Protein AF-A0A9D6VBP2-F1 (afdb_monomer_lite)

pLDDT: mean 83.77, std 17.09, range [40.0, 97.5]

Radius of gyration: 25.31 Å; chains: 1; bounding box: 38×51×69 Å

Foldseek 3Di:
DDPDPPPDPPPVDPPCVVCPCVVVVVVVVVVVVVVVVVVVLCVVCVVPQNPDCVDPSCCVRVVVVVVVVVVVVVVVVVD

Structure (mmCIF, N/CA/C/O backbone):
data_AF-A0A9D6VBP2-F1
#
_entry.id   AF-A0A9D6VBP2-F1
#
loop_
_atom_site.group_PDB
_atom_site.id
_atom_site.type_symbol
_atom_site.label_atom_id
_atom_site.label_alt_id
_atom_site.label_comp_id
_atom_site.label_asym_id
_atom_site.label_entity_id
_atom_site.label_seq_id
_atom_site.pdbx_PDB_ins_code
_atom_site.Cartn_x
_atom_site.Cartn_y
_atom_site.Cartn_z
_atom_site.occupancy
_atom_site.B_iso_or_equiv
_atom_site.auth_seq_id
_atom_site.auth_comp_id
_atom_site.auth_asym_id
_atom_site.auth_atom_id
_atom_site.pdbx_PDB_model_num
ATOM 1 N N . MET A 1 1 ? 16.428 -37.049 -53.061 1.00 41.38 1 MET A N 1
ATOM 2 C CA . MET A 1 1 ? 17.092 -36.553 -51.837 1.00 41.38 1 MET A CA 1
ATOM 3 C C . MET A 1 1 ? 17.492 -35.106 -52.098 1.00 41.38 1 MET A C 1
ATOM 5 O O . MET A 1 1 ? 18.591 -34.858 -52.573 1.00 41.38 1 MET A O 1
ATOM 9 N N . ALA A 1 2 ? 16.551 -34.170 -51.950 1.00 40.00 2 ALA A N 1
ATOM 10 C CA . ALA A 1 2 ? 16.783 -32.758 -52.241 1.00 40.00 2 ALA A CA 1
ATOM 11 C C . ALA A 1 2 ? 17.331 -32.073 -50.983 1.00 40.00 2 ALA A C 1
ATOM 13 O O . ALA A 1 2 ? 16.620 -31.929 -49.993 1.00 40.00 2 ALA A O 1
ATOM 14 N N . SER A 1 3 ? 18.611 -31.706 -51.028 1.00 52.16 3 SER A N 1
ATOM 15 C CA . SER A 1 3 ? 19.194 -30.710 -50.134 1.00 52.16 3 SER A CA 1
ATOM 16 C C . SER A 1 3 ? 18.714 -29.346 -50.617 1.00 52.16 3 SER A C 1
ATOM 18 O O . SER A 1 3 ? 19.227 -28.818 -51.603 1.00 52.16 3 SER A O 1
ATOM 20 N N . THR A 1 4 ? 17.675 -28.817 -49.979 1.00 51.66 4 THR A N 1
ATOM 21 C CA . THR A 1 4 ? 17.189 -27.461 -50.236 1.00 51.66 4 THR A CA 1
ATOM 22 C C . THR A 1 4 ? 17.720 -26.572 -49.121 1.00 51.66 4 THR A C 1
ATOM 24 O O . THR A 1 4 ? 17.189 -26.546 -48.013 1.00 51.66 4 THR A O 1
ATOM 27 N N . THR A 1 5 ? 18.812 -25.869 -49.406 1.00 52.44 5 THR A N 1
ATOM 28 C CA . THR A 1 5 ? 19.349 -24.795 -48.571 1.00 52.44 5 THR A CA 1
ATOM 29 C C . THR A 1 5 ? 18.334 -23.654 -48.512 1.00 52.44 5 THR A C 1
ATOM 31 O O . THR A 1 5 ? 18.290 -22.804 -49.401 1.00 52.44 5 THR A O 1
ATOM 34 N N . LEU A 1 6 ? 17.505 -23.629 -47.467 1.00 51.19 6 LEU A N 1
ATOM 35 C CA . LEU A 1 6 ? 16.697 -22.467 -47.102 1.00 51.19 6 LEU A CA 1
ATOM 36 C C . LEU A 1 6 ? 17.605 -21.448 -46.406 1.00 51.19 6 LEU A C 1
ATOM 38 O O . LEU A 1 6 ? 17.597 -21.298 -45.190 1.00 51.19 6 LEU A O 1
ATOM 42 N N . GLY A 1 7 ? 18.412 -20.756 -47.210 1.00 48.78 7 GLY A N 1
ATOM 43 C CA . GLY A 1 7 ? 19.043 -19.499 -46.828 1.00 48.78 7 GLY A CA 1
ATOM 44 C C . GLY A 1 7 ? 17.985 -18.403 -46.733 1.00 48.78 7 GLY A C 1
ATOM 45 O O . GLY A 1 7 ? 17.895 -17.547 -47.606 1.00 48.78 7 GLY A O 1
ATOM 46 N N . GLY A 1 8 ? 17.153 -18.450 -45.695 1.00 45.88 8 GLY A N 1
ATOM 47 C CA . GLY A 1 8 ? 16.500 -17.252 -45.189 1.00 45.88 8 GLY A CA 1
ATOM 48 C C . GLY A 1 8 ? 17.515 -16.562 -44.295 1.00 45.88 8 GLY A C 1
ATOM 49 O O . GLY A 1 8 ? 18.025 -17.198 -43.381 1.00 45.88 8 GLY A O 1
ATOM 50 N N . SER A 1 9 ? 17.871 -15.309 -44.580 1.00 52.09 9 SER A N 1
ATOM 51 C CA . SER A 1 9 ? 18.706 -14.523 -43.677 1.00 52.09 9 SER A CA 1
ATOM 52 C C . SER A 1 9 ? 18.117 -14.583 -42.267 1.00 52.09 9 SER A C 1
ATOM 54 O O . SER A 1 9 ? 17.121 -13.910 -41.997 1.00 52.09 9 SER A O 1
ATOM 56 N N . ASP A 1 10 ? 18.754 -15.347 -41.376 1.00 54.16 10 ASP A N 1
ATOM 57 C CA . ASP A 1 10 ? 18.775 -15.066 -39.948 1.00 54.16 10 ASP A CA 1
ATOM 58 C C . ASP A 1 10 ? 19.287 -13.632 -39.833 1.00 54.16 10 ASP A C 1
ATOM 60 O O . ASP A 1 10 ? 20.487 -13.354 -39.784 1.00 54.16 10 ASP A O 1
ATOM 64 N N . LYS A 1 11 ? 18.364 -12.671 -39.893 1.00 55.81 11 LYS A N 1
ATOM 65 C CA . LYS A 1 11 ? 18.598 -11.351 -39.339 1.00 55.81 11 LYS A CA 1
ATOM 66 C C . LYS A 1 11 ? 18.897 -11.640 -37.877 1.00 55.81 11 LYS A C 1
ATOM 68 O O . LYS A 1 11 ? 17.962 -11.867 -37.120 1.00 55.81 11 LYS A O 1
ATOM 73 N N . GLY A 1 12 ? 20.185 -11.724 -37.542 1.00 56.69 12 GLY A N 1
ATOM 74 C CA . GLY A 1 12 ? 20.738 -12.064 -36.233 1.00 56.69 12 GLY A CA 1
ATOM 75 C C . GLY A 1 12 ? 20.402 -11.029 -35.166 1.00 56.69 12 GLY A C 1
ATOM 76 O O . GLY A 1 12 ? 21.285 -10.483 -34.513 1.00 56.69 12 GLY A O 1
ATOM 77 N N . TYR A 1 13 ? 19.119 -10.721 -35.014 1.00 58.44 13 TYR A N 1
ATOM 78 C CA . TYR A 1 13 ? 18.588 -10.055 -33.853 1.00 58.44 13 TYR A CA 1
ATOM 79 C C . TYR A 1 13 ? 18.475 -11.120 -32.783 1.00 58.44 13 TYR A C 1
ATOM 81 O O . TYR A 1 13 ? 17.584 -11.967 -32.808 1.00 58.44 13 TYR A O 1
ATOM 89 N N . ASP A 1 14 ? 19.410 -11.071 -31.846 1.00 66.00 14 ASP A N 1
ATOM 90 C CA . ASP A 1 14 ? 19.254 -11.747 -30.577 1.00 66.00 14 ASP A CA 1
ATOM 91 C C . ASP A 1 14 ? 17.984 -11.201 -29.897 1.00 66.00 14 ASP A C 1
ATOM 93 O O . ASP A 1 14 ? 17.967 -10.106 -29.327 1.00 66.00 14 ASP A O 1
ATOM 97 N N . MET A 1 15 ? 16.883 -11.949 -30.013 1.00 59.84 15 MET A N 1
ATOM 98 C CA . MET A 1 15 ? 15.591 -11.611 -29.410 1.00 59.84 15 MET A CA 1
ATOM 99 C C . MET A 1 15 ? 15.681 -11.518 -27.878 1.00 59.84 15 MET A C 1
ATOM 101 O O . MET A 1 15 ? 14.827 -10.876 -27.266 1.00 59.84 15 MET A O 1
ATOM 105 N N . SER A 1 16 ? 16.718 -12.096 -27.255 1.00 64.75 16 SER A N 1
ATOM 106 C CA . SER A 1 16 ? 16.964 -11.965 -25.815 1.00 64.75 16 SER A CA 1
ATOM 107 C C . SER A 1 16 ? 17.456 -10.569 -25.415 1.00 64.75 16 SER A C 1
ATOM 109 O O . SER A 1 16 ? 17.240 -10.158 -24.276 1.00 64.75 16 SER A O 1
ATOM 111 N N . LEU A 1 17 ? 18.025 -9.800 -26.355 1.00 61.34 17 LEU A N 1
ATOM 112 C CA . LEU A 1 17 ? 18.494 -8.433 -26.114 1.00 61.34 17 LEU A CA 1
ATOM 113 C C . LEU A 1 17 ? 17.348 -7.407 -26.066 1.00 61.34 17 LEU A C 1
ATOM 115 O O . LEU A 1 17 ? 17.472 -6.366 -25.428 1.00 61.34 17 LEU A O 1
ATOM 119 N N . TRP A 1 18 ? 16.233 -7.693 -26.747 1.00 65.88 18 TRP A N 1
ATOM 120 C CA . TRP A 1 18 ? 15.096 -6.773 -26.891 1.00 65.88 18 TRP A CA 1
ATOM 121 C C . TRP A 1 18 ? 13.945 -7.038 -25.913 1.00 65.88 18 TRP A C 1
ATOM 123 O O . TRP A 1 18 ? 13.072 -6.186 -25.763 1.00 65.88 18 TRP A O 1
ATOM 133 N N . TYR A 1 19 ? 13.924 -8.193 -25.241 1.00 67.50 19 TYR A N 1
ATOM 134 C CA . TYR A 1 19 ? 12.816 -8.597 -24.368 1.00 67.50 19 TYR A CA 1
ATOM 135 C C . TYR A 1 19 ? 13.301 -9.085 -22.996 1.00 67.50 19 TYR A C 1
ATOM 137 O O . TYR A 1 19 ? 13.001 -10.200 -22.557 1.00 67.50 19 TYR A O 1
ATOM 145 N N . ASP A 1 20 ? 14.040 -8.234 -22.278 1.00 75.38 20 ASP A N 1
ATOM 146 C CA . ASP A 1 20 ? 14.343 -8.484 -20.868 1.00 75.38 20 ASP A CA 1
ATOM 147 C C . ASP A 1 20 ? 13.078 -8.318 -20.004 1.00 75.38 20 ASP A C 1
ATOM 149 O O . ASP A 1 20 ? 12.779 -7.265 -19.442 1.00 75.38 20 ASP A O 1
ATOM 153 N N . SER A 1 21 ? 12.309 -9.402 -19.895 1.00 83.00 21 SER A N 1
ATOM 154 C CA . SER A 1 21 ? 11.063 -9.446 -19.120 1.00 83.00 21 SER A CA 1
ATOM 155 C C . SER A 1 21 ? 11.256 -9.336 -17.603 1.00 83.00 21 SER A C 1
ATOM 157 O O . SER A 1 21 ? 10.261 -9.319 -16.875 1.00 83.00 21 SER A O 1
ATOM 159 N N . ARG A 1 22 ? 12.497 -9.298 -17.091 1.00 85.25 22 ARG A N 1
ATOM 160 C CA . ARG A 1 22 ? 12.761 -9.290 -15.642 1.00 85.25 22 ARG A CA 1
ATOM 161 C C . ARG A 1 22 ? 12.174 -8.050 -14.982 1.00 85.25 22 ARG A C 1
ATOM 163 O O . ARG A 1 22 ? 11.428 -8.190 -14.018 1.00 85.25 22 ARG A O 1
ATOM 170 N N . VAL A 1 23 ? 12.441 -6.868 -15.540 1.00 86.12 23 VAL A N 1
ATOM 171 C CA . VAL A 1 23 ? 11.908 -5.599 -15.013 1.00 86.12 23 VAL A CA 1
ATOM 172 C C . VAL A 1 23 ? 10.383 -5.610 -15.057 1.00 86.12 23 VAL A C 1
ATOM 174 O O . VAL A 1 23 ? 9.747 -5.351 -14.043 1.00 86.12 23 VAL A O 1
ATOM 177 N N . PHE A 1 24 ? 9.795 -6.023 -16.183 1.00 86.81 24 PHE A N 1
ATOM 178 C CA . PHE A 1 24 ? 8.342 -6.123 -16.328 1.00 86.81 24 PHE A CA 1
ATOM 179 C C . PHE A 1 24 ? 7.702 -7.028 -15.265 1.00 86.81 24 PHE A C 1
ATOM 181 O O . PHE A 1 24 ? 6.734 -6.636 -14.617 1.00 86.81 24 PHE A O 1
ATOM 188 N N . LYS A 1 25 ? 8.263 -8.221 -15.036 1.00 89.25 25 LYS A N 1
ATOM 189 C CA . LYS A 1 25 ? 7.767 -9.153 -14.013 1.00 89.25 25 LYS A CA 1
ATOM 190 C C . LYS A 1 25 ? 7.880 -8.557 -12.614 1.00 89.25 25 LYS A C 1
ATOM 192 O O . LYS A 1 25 ? 6.932 -8.666 -11.845 1.00 89.25 25 LYS A O 1
ATOM 197 N N . ILE A 1 26 ? 9.004 -7.916 -12.291 1.00 93.44 26 ILE A N 1
ATOM 198 C CA . ILE A 1 26 ? 9.214 -7.276 -10.986 1.00 93.44 26 ILE A CA 1
ATOM 199 C C . ILE A 1 26 ? 8.188 -6.160 -10.768 1.00 93.44 26 ILE A C 1
ATOM 201 O O . ILE A 1 26 ? 7.528 -6.144 -9.733 1.00 93.44 26 ILE A O 1
ATOM 205 N N . SER A 1 27 ? 8.000 -5.272 -11.747 1.00 90.50 27 SER A N 1
ATOM 206 C CA . SER A 1 27 ? 7.006 -4.196 -11.673 1.00 90.50 27 SER A CA 1
ATOM 207 C C . SER A 1 27 ? 5.585 -4.741 -11.528 1.00 90.50 27 SER A C 1
ATOM 209 O O . SER A 1 27 ? 4.806 -4.233 -10.724 1.00 90.50 27 SER A O 1
ATOM 211 N N . TRP A 1 28 ? 5.257 -5.813 -12.253 1.00 94.75 28 TRP A N 1
ATOM 212 C CA . TRP A 1 28 ? 3.956 -6.467 -12.153 1.00 94.75 28 TRP A CA 1
ATOM 213 C C . TRP A 1 28 ? 3.713 -7.068 -10.765 1.00 94.75 28 TRP A C 1
ATOM 215 O O . TRP A 1 28 ? 2.666 -6.839 -10.161 1.00 94.75 28 TRP A O 1
ATOM 225 N N . PHE A 1 29 ? 4.697 -7.789 -10.219 1.00 95.81 29 PHE A N 1
ATOM 226 C CA . PHE A 1 29 ? 4.619 -8.319 -8.857 1.00 95.81 29 PHE A CA 1
ATOM 227 C C . PHE A 1 29 ? 4.506 -7.206 -7.816 1.00 95.81 29 PHE A C 1
ATOM 229 O O . PHE A 1 29 ? 3.708 -7.331 -6.892 1.00 95.81 29 PHE A O 1
ATOM 236 N N . ALA A 1 30 ? 5.240 -6.104 -7.979 1.00 94.94 30 ALA A N 1
ATOM 237 C CA . ALA A 1 30 ? 5.134 -4.955 -7.088 1.00 94.94 30 ALA A CA 1
ATOM 238 C C . ALA A 1 30 ? 3.712 -4.366 -7.087 1.00 94.94 30 ALA A C 1
ATOM 240 O O . ALA A 1 30 ? 3.163 -4.118 -6.014 1.00 94.94 30 ALA A O 1
ATOM 241 N N . MET A 1 31 ? 3.081 -4.219 -8.259 1.00 95.19 31 MET A N 1
ATOM 242 C CA . MET A 1 31 ? 1.689 -3.760 -8.349 1.00 95.19 31 MET A CA 1
ATOM 243 C C . MET A 1 31 ? 0.706 -4.728 -7.691 1.00 95.19 31 MET A C 1
ATOM 245 O O . MET A 1 31 ? -0.154 -4.297 -6.924 1.00 95.19 31 MET A O 1
ATOM 249 N N . LEU A 1 32 ? 0.847 -6.034 -7.934 1.00 96.69 32 LEU A N 1
ATOM 250 C CA . LEU A 1 32 ? -0.007 -7.036 -7.292 1.00 96.69 32 LEU A CA 1
ATOM 251 C C . LEU A 1 32 ? 0.143 -7.033 -5.768 1.00 96.69 32 LEU A C 1
ATOM 253 O O . LEU A 1 32 ? -0.854 -7.139 -5.059 1.00 96.69 32 LEU A O 1
ATOM 257 N N . CYS A 1 33 ? 1.364 -6.876 -5.257 1.00 96.25 33 CYS A N 1
ATOM 258 C CA . CYS A 1 33 ? 1.612 -6.763 -3.823 1.00 96.25 33 CYS A CA 1
ATOM 259 C C . CYS A 1 33 ? 0.974 -5.503 -3.230 1.00 96.25 33 CYS A C 1
ATOM 261 O O . CYS A 1 33 ? 0.367 -5.591 -2.166 1.00 96.25 33 CYS A O 1
ATOM 263 N N . ALA A 1 34 ? 1.072 -4.355 -3.909 1.00 94.81 34 ALA A N 1
ATOM 264 C CA . ALA A 1 34 ? 0.462 -3.109 -3.447 1.00 94.81 34 ALA A CA 1
ATOM 265 C C . ALA A 1 34 ? -1.069 -3.229 -3.363 1.00 94.81 34 ALA A C 1
ATOM 267 O O . ALA A 1 34 ? -1.651 -2.986 -2.308 1.00 94.81 34 ALA A O 1
ATOM 268 N N . VAL A 1 35 ? -1.713 -3.708 -4.432 1.00 95.94 35 VAL A N 1
ATOM 269 C CA . VAL A 1 35 ? -3.171 -3.920 -4.455 1.00 95.94 35 VAL A CA 1
ATOM 270 C C . VAL A 1 35 ? -3.592 -4.979 -3.432 1.00 95.94 35 VAL A C 1
ATOM 272 O O . VAL A 1 35 ? -4.579 -4.806 -2.720 1.00 95.94 35 VAL A O 1
ATOM 275 N N . GLY A 1 36 ? -2.832 -6.070 -3.310 1.00 97.50 36 GLY A N 1
ATOM 276 C CA . GLY A 1 36 ? -3.086 -7.107 -2.312 1.00 97.50 36 GLY A CA 1
ATOM 277 C C . GLY A 1 36 ? -3.012 -6.571 -0.881 1.00 97.50 36 GLY A C 1
ATOM 278 O O . GLY A 1 36 ? -3.883 -6.878 -0.066 1.00 97.50 36 GLY A O 1
ATOM 279 N N . ALA A 1 37 ? -2.018 -5.730 -0.585 1.00 95.62 37 ALA A N 1
ATOM 280 C CA . ALA A 1 37 ? -1.887 -5.074 0.710 1.00 95.62 37 ALA A CA 1
ATOM 281 C C . ALA A 1 37 ? -3.088 -4.165 1.014 1.00 95.62 37 ALA A C 1
ATOM 283 O O . ALA A 1 37 ? -3.600 -4.210 2.131 1.00 95.62 37 ALA A O 1
ATOM 284 N N . GLU A 1 38 ? -3.595 -3.411 0.034 1.00 94.62 38 GLU A N 1
ATOM 285 C CA . GLU A 1 38 ? -4.796 -2.585 0.217 1.00 94.62 38 GLU A CA 1
ATOM 286 C C . GLU A 1 38 ? -6.044 -3.422 0.517 1.00 94.62 38 GLU A C 1
ATOM 288 O O . GLU A 1 38 ? -6.806 -3.088 1.424 1.00 94.62 38 GLU A O 1
ATOM 293 N N . VAL A 1 39 ? -6.249 -4.540 -0.186 1.00 96.75 39 VAL A N 1
ATOM 294 C CA . VAL A 1 39 ? -7.389 -5.437 0.076 1.00 96.75 39 VAL A CA 1
ATOM 295 C C . VAL A 1 39 ? -7.320 -6.013 1.490 1.00 96.75 39 VAL A C 1
ATOM 297 O O . VAL A 1 39 ? -8.324 -6.030 2.206 1.00 96.75 39 VAL A O 1
ATOM 300 N N . VAL A 1 40 ? -6.138 -6.463 1.923 1.00 97.00 40 VAL A N 1
ATOM 301 C CA . VAL A 1 40 ? -5.937 -6.974 3.287 1.00 97.00 40 VAL A CA 1
ATOM 302 C C . VAL A 1 40 ? -6.162 -5.865 4.315 1.00 97.00 40 VAL A C 1
ATOM 304 O O . VAL A 1 40 ? -6.863 -6.089 5.302 1.00 97.00 40 VAL A O 1
ATOM 307 N N . PHE A 1 41 ? -5.645 -4.661 4.068 1.00 95.19 41 PHE A N 1
ATOM 3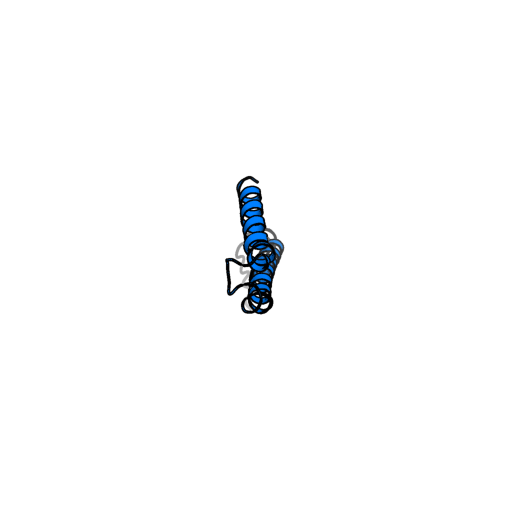08 C CA . PHE A 1 41 ? -5.854 -3.502 4.933 1.00 95.19 41 PHE A CA 1
ATOM 309 C C . PHE A 1 41 ? -7.346 -3.194 5.109 1.00 95.19 41 PHE A C 1
ATOM 311 O O . PHE A 1 41 ? -7.833 -3.129 6.238 1.00 95.19 41 PHE A O 1
ATOM 318 N N . GLN A 1 42 ? -8.100 -3.106 4.010 1.00 94.88 42 GLN A N 1
ATOM 319 C CA . GLN A 1 42 ? -9.548 -2.893 4.051 1.00 94.88 42 GLN A CA 1
ATOM 320 C C . GLN A 1 42 ? -10.267 -4.030 4.785 1.00 94.88 42 GLN A C 1
ATOM 322 O O . GLN A 1 42 ? -11.203 -3.790 5.548 1.00 94.88 42 GLN A O 1
ATOM 327 N N . ARG A 1 43 ? -9.819 -5.279 4.618 1.00 95.81 43 ARG A N 1
ATOM 328 C CA . ARG A 1 43 ? -10.431 -6.428 5.293 1.00 95.81 43 ARG A CA 1
ATOM 329 C C . ARG A 1 43 ? -10.240 -6.407 6.811 1.00 95.81 43 ARG A C 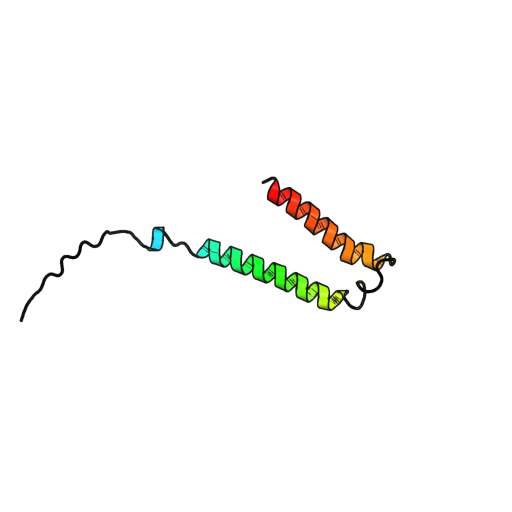1
ATOM 331 O O . ARG A 1 43 ? -11.138 -6.876 7.518 1.00 95.81 43 ARG A O 1
ATOM 338 N N . VAL A 1 44 ? -9.098 -5.906 7.284 1.00 94.94 44 VAL A N 1
ATOM 339 C CA . VAL A 1 44 ? -8.725 -5.843 8.708 1.00 94.94 44 VAL A CA 1
ATOM 340 C C . VAL A 1 44 ? -9.307 -4.600 9.386 1.00 94.94 44 VAL A C 1
ATOM 342 O O . VAL A 1 44 ? -9.886 -4.704 10.468 1.00 94.94 44 VAL A O 1
ATOM 345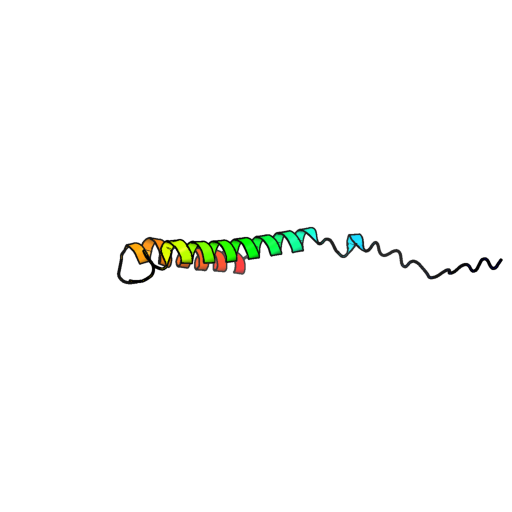 N N . PHE A 1 45 ? -9.197 -3.436 8.744 1.00 94.75 45 PHE A N 1
ATOM 346 C CA . PHE A 1 45 ? -9.526 -2.143 9.352 1.00 94.75 45 PHE A CA 1
ATOM 347 C C . PHE A 1 45 ? -10.841 -1.528 8.865 1.00 94.75 45 PHE A C 1
ATOM 349 O O . PHE A 1 45 ? -11.303 -0.554 9.455 1.00 94.75 45 PHE A O 1
ATOM 356 N N . GLY A 1 46 ? -11.480 -2.099 7.838 1.00 91.94 46 GLY A N 1
ATOM 357 C CA . GLY A 1 46 ? -12.739 -1.602 7.265 1.00 91.94 46 GLY A CA 1
ATOM 358 C C . GLY A 1 46 ? -13.883 -1.556 8.266 1.00 91.94 46 GLY A C 1
ATOM 359 O O . GLY A 1 46 ? -14.452 -0.496 8.498 1.00 91.94 46 GLY A O 1
ATOM 360 N N . TYR A 1 47 ? -14.190 -2.686 8.903 1.00 89.94 47 TYR A N 1
ATOM 361 C CA . TYR A 1 47 ? -15.293 -2.755 9.867 1.00 89.94 47 TYR A CA 1
ATOM 362 C C . TYR A 1 47 ? -14.935 -2.229 11.257 1.00 89.94 47 TYR A C 1
ATOM 364 O O . TYR A 1 47 ? -15.831 -1.878 12.015 1.00 89.94 47 TYR A O 1
ATOM 372 N N . SER A 1 48 ? -13.652 -2.212 11.612 1.00 86.25 48 SER A N 1
ATOM 373 C CA . SER A 1 48 ? -13.216 -1.854 12.961 1.00 86.25 48 SER A CA 1
ATOM 374 C C . SER A 1 48 ? -12.941 -0.354 13.099 1.00 86.25 48 SER A C 1
ATOM 376 O O . SER A 1 48 ? -13.478 0.266 14.004 1.00 86.25 48 SER A O 1
ATOM 378 N N . HIS A 1 49 ? -12.164 0.235 12.184 1.00 91.44 49 HIS A N 1
ATOM 379 C CA . HIS A 1 49 ? -11.663 1.616 12.297 1.00 91.44 49 HIS A CA 1
ATOM 380 C C . HIS A 1 49 ? -12.058 2.486 11.089 1.00 91.44 49 HIS A C 1
ATOM 382 O O . HIS A 1 49 ? -11.648 3.637 11.002 1.00 91.44 49 HIS A O 1
ATOM 388 N N . GLY A 1 50 ? -12.802 1.930 10.123 1.00 88.56 50 GLY A N 1
ATOM 389 C CA . GLY A 1 50 ? -13.164 2.590 8.863 1.00 88.56 50 GLY A CA 1
ATOM 390 C C . GLY A 1 50 ? -14.611 3.070 8.765 1.00 88.56 50 GLY A C 1
ATOM 391 O O . GLY A 1 50 ? -14.946 3.749 7.799 1.00 88.56 50 GLY A O 1
ATOM 392 N N . LEU A 1 51 ? -15.473 2.714 9.727 1.00 92.00 51 LEU A N 1
ATOM 393 C CA . LEU A 1 51 ? -16.910 3.014 9.659 1.00 92.00 51 LEU A CA 1
ATOM 394 C C . LEU A 1 51 ? -17.265 4.417 10.159 1.00 92.00 51 LEU A C 1
ATOM 396 O O . LEU A 1 51 ? -18.160 5.045 9.599 1.00 92.00 51 LEU A O 1
ATOM 400 N N . ASP A 1 52 ? -16.584 4.897 11.201 1.00 93.81 52 ASP A N 1
ATOM 401 C CA . ASP A 1 52 ? -16.822 6.222 11.774 1.00 93.81 52 ASP A CA 1
ATOM 402 C C . ASP A 1 52 ? -15.598 7.121 11.586 1.00 93.81 52 ASP A C 1
ATOM 404 O O . ASP A 1 52 ? -14.586 6.995 12.283 1.00 93.81 52 ASP A O 1
ATOM 408 N N . SER A 1 53 ? -15.720 8.063 10.649 1.00 90.00 53 SER A N 1
ATOM 409 C CA . SER A 1 53 ? -14.659 8.999 10.286 1.00 90.00 53 SER A CA 1
ATOM 410 C C . SER A 1 53 ? -14.372 10.071 11.338 1.00 90.00 53 SER A C 1
ATOM 412 O O . SER A 1 53 ? -13.380 10.783 11.213 1.00 90.00 53 SER A O 1
ATOM 414 N N . MET A 1 54 ? -15.234 10.241 12.346 1.00 95.00 54 MET A N 1
ATOM 415 C CA . MET A 1 54 ? -15.043 11.251 13.396 1.00 95.00 54 MET A CA 1
ATOM 416 C C . MET A 1 54 ? -14.209 10.720 14.570 1.00 95.00 54 MET A C 1
ATOM 418 O O . MET A 1 54 ? -13.853 11.481 15.472 1.00 95.00 54 MET A O 1
ATOM 422 N N . THR A 1 55 ? -13.884 9.424 14.570 1.00 91.44 55 THR A N 1
ATOM 423 C CA . THR A 1 55 ? -13.083 8.797 15.624 1.00 91.44 55 THR A CA 1
ATOM 424 C C . THR A 1 55 ? -11.585 9.074 15.454 1.00 91.44 55 THR A C 1
ATOM 426 O O . THR A 1 55 ? -11.075 9.148 14.333 1.00 91.44 55 THR A O 1
ATOM 429 N N . PRO A 1 56 ? -10.824 9.163 16.561 1.00 92.50 56 PRO A N 1
ATOM 430 C CA . PRO A 1 56 ? -9.365 9.298 16.490 1.00 92.50 56 PRO A CA 1
ATOM 431 C C . PRO A 1 56 ? -8.687 8.063 15.866 1.00 92.50 56 PRO A C 1
ATOM 433 O O . PRO A 1 56 ? -7.589 8.145 15.313 1.00 92.50 56 PRO A O 1
ATOM 436 N N . GLU A 1 57 ? -9.351 6.912 15.925 1.00 91.75 57 GLU A N 1
ATOM 437 C CA . GLU A 1 57 ? -8.899 5.666 15.314 1.00 91.75 57 GLU A CA 1
ATOM 438 C C . GLU A 1 57 ? -8.893 5.744 13.783 1.00 91.75 57 GLU A C 1
ATOM 440 O O . GLU A 1 57 ? -7.918 5.332 13.149 1.00 91.75 57 GLU A O 1
ATOM 445 N N . PHE A 1 58 ? -9.907 6.376 13.190 1.00 94.88 58 PHE A N 1
ATOM 446 C CA . PHE A 1 58 ? -9.933 6.639 11.754 1.00 94.88 58 PHE A CA 1
ATOM 447 C C . PHE A 1 58 ? -8.781 7.553 11.315 1.00 94.88 58 PHE A C 1
ATOM 449 O O . PHE A 1 58 ? -8.105 7.277 10.322 1.00 94.88 58 PHE A O 1
ATOM 456 N N . GLU A 1 59 ? -8.502 8.613 12.078 1.00 95.12 59 GLU A N 1
ATOM 457 C CA . GLU A 1 59 ? -7.420 9.551 11.762 1.00 95.12 59 GLU A CA 1
ATOM 458 C C . GLU A 1 59 ? -6.041 8.864 11.757 1.00 95.12 59 GLU A C 1
ATOM 460 O O . GLU A 1 59 ? -5.212 9.097 10.875 1.00 95.12 59 GLU A O 1
ATOM 465 N N . SER A 1 60 ? -5.789 7.983 12.726 1.00 92.56 60 SER A N 1
ATOM 466 C CA . SER A 1 60 ? -4.501 7.288 12.833 1.00 92.56 60 SER A CA 1
ATOM 467 C C . SER A 1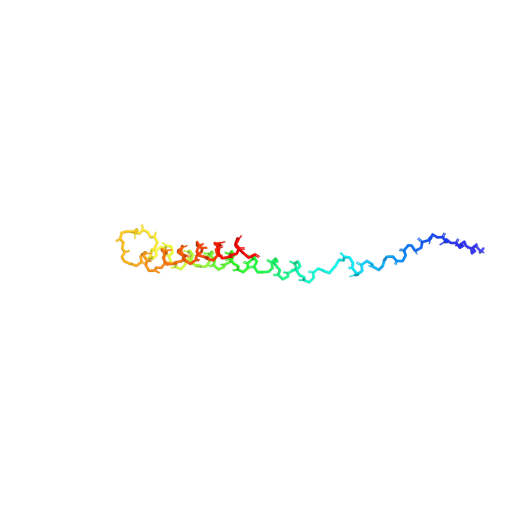 60 ? -4.316 6.193 11.778 1.00 92.56 60 SER A C 1
ATOM 469 O O . SER A 1 60 ? -3.227 6.070 11.216 1.00 92.56 60 SER A O 1
ATOM 471 N N . VAL A 1 61 ? -5.365 5.426 11.472 1.00 93.94 61 VAL A N 1
ATOM 472 C CA . VAL A 1 61 ? -5.281 4.268 10.570 1.00 93.94 61 VAL A CA 1
ATOM 473 C C . VAL A 1 61 ? -5.556 4.662 9.118 1.00 93.94 61 VAL A C 1
ATOM 475 O O . VAL A 1 61 ? -4.720 4.439 8.241 1.00 93.94 61 VAL A O 1
ATOM 478 N N . TRP A 1 62 ? -6.706 5.277 8.846 1.00 95.31 62 TRP A N 1
ATOM 479 C CA . TRP A 1 62 ? -7.158 5.578 7.486 1.00 95.31 62 TRP A CA 1
ATOM 480 C C . TRP A 1 62 ? -6.553 6.867 6.947 1.00 95.31 62 TRP A C 1
ATOM 482 O O . TRP A 1 62 ? -5.956 6.866 5.868 1.00 95.31 62 TRP A O 1
ATOM 492 N N . MET A 1 63 ? -6.637 7.959 7.710 1.00 96.06 63 MET A N 1
ATOM 493 C CA . MET A 1 63 ? -6.038 9.224 7.274 1.00 96.06 63 MET A CA 1
ATOM 494 C C . MET A 1 63 ? -4.510 9.167 7.309 1.00 96.06 63 MET A C 1
ATOM 496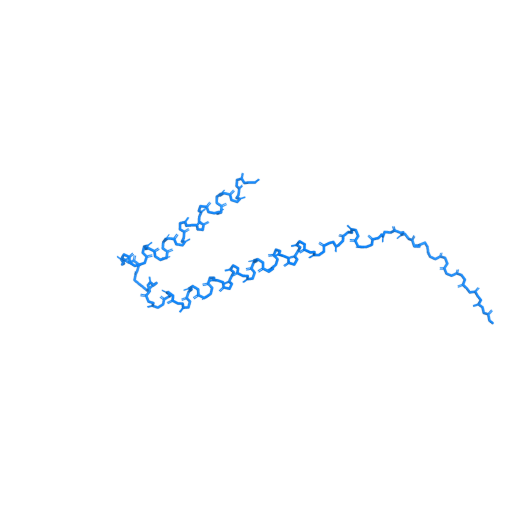 O O . MET A 1 63 ? -3.866 9.776 6.457 1.00 96.06 63 MET A O 1
ATOM 500 N N . GLY A 1 64 ? -3.917 8.388 8.219 1.00 94.56 64 GLY A N 1
ATOM 501 C CA . GLY A 1 64 ? -2.485 8.080 8.211 1.00 94.56 64 GLY A CA 1
ATOM 502 C C . GLY A 1 64 ? -2.030 7.426 6.901 1.00 94.56 64 GLY A C 1
ATOM 503 O O . GLY A 1 64 ? -1.105 7.925 6.254 1.00 94.56 64 GLY A O 1
ATOM 504 N N . LEU A 1 65 ? -2.721 6.365 6.464 1.00 94.75 65 LEU A N 1
ATOM 505 C CA . LEU A 1 65 ? -2.431 5.695 5.192 1.00 94.75 65 LEU A CA 1
ATOM 506 C C . LEU A 1 65 ? -2.643 6.626 3.989 1.00 94.75 65 LEU A C 1
ATOM 508 O O . LEU A 1 65 ? -1.816 6.656 3.077 1.00 94.75 65 LEU A O 1
ATOM 512 N N . TRP A 1 66 ? -3.717 7.419 3.994 1.00 94.94 66 TRP A N 1
ATOM 513 C CA . TRP A 1 66 ? -3.990 8.383 2.928 1.00 94.94 66 TRP A CA 1
ATOM 514 C C . TRP A 1 66 ? -2.882 9.437 2.809 1.00 94.94 66 TRP A C 1
ATOM 516 O O . TRP A 1 66 ? -2.371 9.672 1.714 1.00 94.94 66 TRP A O 1
ATOM 526 N N . LYS A 1 67 ? -2.448 10.024 3.933 1.00 96.25 67 LYS A N 1
ATOM 527 C CA . LYS A 1 67 ? -1.348 11.004 3.963 1.00 96.25 67 LYS A CA 1
ATOM 528 C C . LYS A 1 67 ? -0.056 10.406 3.420 1.00 96.25 67 LYS A C 1
ATOM 530 O O . LYS A 1 67 ? 0.617 11.054 2.620 1.00 96.25 67 LYS A O 1
ATOM 535 N N . PHE A 1 68 ? 0.271 9.177 3.823 1.00 95.44 68 PHE A N 1
ATOM 536 C CA . PHE A 1 68 ? 1.423 8.459 3.285 1.00 95.44 68 PHE A CA 1
ATOM 537 C C . PHE A 1 68 ? 1.326 8.332 1.760 1.00 95.44 68 PHE A C 1
ATOM 539 O O . PHE A 1 68 ? 2.250 8.735 1.061 1.00 95.44 68 PHE A O 1
ATOM 546 N N . ASN A 1 69 ? 0.186 7.867 1.243 1.00 94.94 69 ASN A N 1
ATOM 547 C CA . ASN A 1 69 ? -0.022 7.673 -0.192 1.00 94.94 69 ASN A CA 1
ATOM 548 C C . ASN A 1 69 ? 0.115 8.993 -0.981 1.00 94.94 69 ASN A C 1
ATOM 550 O O . ASN A 1 69 ? 0.813 9.048 -1.994 1.00 94.94 69 ASN A O 1
ATOM 554 N N . VAL A 1 70 ? -0.463 10.089 -0.477 1.00 96.69 70 VAL A N 1
ATOM 555 C CA . VAL A 1 70 ? -0.318 11.425 -1.080 1.00 96.69 70 VAL A CA 1
ATOM 556 C C . VAL A 1 70 ? 1.151 11.847 -1.153 1.00 96.69 70 VAL A C 1
ATOM 558 O O . VAL A 1 70 ? 1.621 12.230 -2.224 1.00 96.69 70 VAL A O 1
ATOM 561 N N . VAL A 1 71 ? 1.893 11.750 -0.047 1.00 97.12 71 VAL A N 1
ATOM 56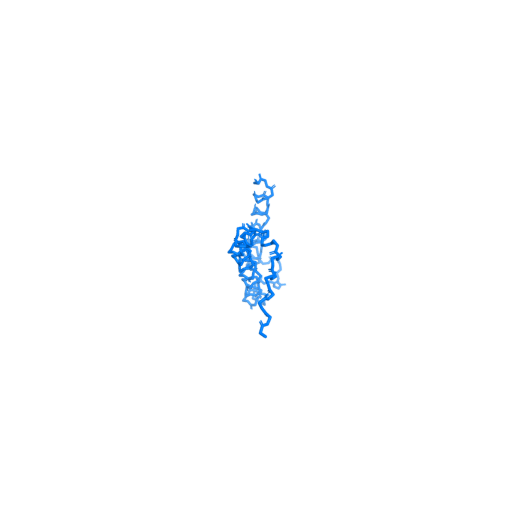2 C CA . VAL A 1 71 ? 3.315 12.132 -0.009 1.00 97.12 71 VAL A CA 1
ATOM 563 C C . VAL A 1 71 ? 4.146 11.248 -0.940 1.00 97.12 71 VAL A C 1
ATOM 565 O O . VAL A 1 71 ? 4.952 11.766 -1.711 1.00 97.12 71 VAL A O 1
ATOM 568 N N . SER A 1 72 ? 3.925 9.933 -0.926 1.00 94.81 72 SER A N 1
ATOM 569 C CA . SER A 1 72 ? 4.616 8.994 -1.812 1.00 94.81 72 SER A CA 1
ATOM 570 C C . SER A 1 72 ? 4.383 9.311 -3.289 1.00 94.81 72 SER A C 1
ATOM 572 O O . SER A 1 72 ? 5.336 9.293 -4.065 1.00 94.81 72 SER A O 1
ATOM 574 N N . ASN A 1 73 ? 3.154 9.655 -3.682 1.00 95.00 73 ASN A N 1
ATOM 575 C CA . ASN A 1 73 ? 2.853 10.018 -5.067 1.00 95.00 73 ASN A CA 1
ATOM 576 C C . ASN A 1 73 ? 3.481 11.348 -5.480 1.00 95.00 73 ASN A C 1
ATOM 578 O O . ASN A 1 73 ? 3.964 11.454 -6.603 1.00 95.00 73 ASN A O 1
ATOM 582 N N . ILE A 1 74 ? 3.516 12.342 -4.588 1.00 96.62 74 ILE A N 1
ATOM 583 C CA . ILE A 1 74 ? 4.203 13.612 -4.859 1.00 96.62 74 ILE A CA 1
ATOM 584 C C . ILE A 1 74 ? 5.694 13.363 -5.102 1.00 96.62 74 ILE A C 1
ATOM 586 O O . ILE A 1 74 ? 6.244 13.874 -6.073 1.00 96.62 74 ILE A O 1
ATOM 590 N N . ILE A 1 75 ? 6.337 12.554 -4.255 1.00 96.00 75 ILE A N 1
ATOM 591 C CA . ILE A 1 75 ? 7.757 12.209 -4.404 1.00 96.00 75 ILE A CA 1
ATOM 592 C C . ILE A 1 75 ? 7.995 11.458 -5.718 1.00 96.00 75 ILE A C 1
ATOM 594 O O . ILE A 1 75 ? 8.912 11.806 -6.450 1.00 96.00 75 ILE A O 1
ATOM 598 N N . ASN A 1 76 ? 7.162 10.463 -6.035 1.00 93.06 76 ASN A N 1
ATOM 599 C CA . ASN A 1 76 ? 7.289 9.684 -7.267 1.00 93.06 76 ASN A CA 1
ATOM 600 C C . ASN A 1 76 ? 7.085 10.542 -8.527 1.00 93.06 76 ASN A C 1
ATOM 602 O O . ASN A 1 76 ? 7.803 10.381 -9.501 1.00 93.06 76 ASN A O 1
ATOM 606 N N . ALA A 1 77 ? 6.131 11.475 -8.508 1.00 92.88 77 ALA A N 1
ATOM 607 C CA . ALA A 1 77 ? 5.884 12.377 -9.632 1.00 92.88 77 ALA A CA 1
ATOM 608 C C . ALA A 1 77 ? 6.973 13.451 -9.810 1.00 92.88 77 ALA A C 1
ATOM 610 O O . ALA A 1 77 ? 7.059 14.058 -10.876 1.00 92.88 77 ALA A O 1
ATOM 611 N N . ALA A 1 78 ? 7.761 13.720 -8.766 1.00 91.44 78 ALA A N 1
ATOM 612 C CA . ALA A 1 78 ? 8.857 14.684 -8.787 1.00 91.44 78 ALA A CA 1
ATOM 613 C C . ALA A 1 78 ? 10.227 14.059 -9.120 1.00 91.44 78 ALA A C 1
ATOM 615 O O . ALA A 1 78 ? 11.195 14.808 -9.271 1.00 91.44 78 ALA A O 1
ATOM 616 N N . ALA A 1 79 ? 10.313 12.726 -9.189 1.00 73.75 79 ALA A N 1
ATOM 617 C CA . ALA A 1 79 ? 11.512 11.964 -9.542 1.00 73.75 79 ALA A CA 1
ATOM 618 C C . ALA A 1 79 ? 11.601 11.722 -11.057 1.00 73.75 79 ALA A C 1
ATOM 620 O O . ALA A 1 79 ? 12.746 11.718 -11.566 1.00 73.75 79 ALA A O 1
#

Sequence (79 aa):
MASTTLGGSDKGYDMSLWYDSRVFKISWFAMLCAVGAEVVFQRVFGYSHGLDSMTPEFESVWMGLWKFNVVSNIINAAA

Secondary structure (DSSP, 8-state):
--------------HHHH--HHHHHHHHHHHHHHHHHHHHHHHHHHHHHSS-TTSHHHIIIIIHHHHHHHHHHHHHHH-